Protein AF-A0A924YQM7-F1 (afdb_monomer_lite)

Foldseek 3Di:
DDDPPDDDDPPPPVPPPVDPPDQDPVNVVVVVVVVVVVVVPDPCLCVVHDPHDHPVRAAEDDDDPQDDVSVVVVVVVVVVHHHD

Structure (mmCIF, N/CA/C/O backbone):
data_AF-A0A924YQM7-F1
#
_entry.id   AF-A0A924YQM7-F1
#
loop_
_atom_site.group_PDB
_atom_site.id
_atom_site.type_symbol
_atom_site.label_atom_id
_atom_site.label_alt_id
_atom_site.label_comp_id
_atom_site.label_asym_id
_atom_site.label_entity_id
_atom_site.label_seq_id
_atom_site.pdbx_PDB_ins_code
_atom_site.Cartn_x
_atom_site.Cartn_y
_atom_site.Cartn_z
_atom_site.occupancy
_atom_site.B_iso_or_equiv
_atom_site.auth_seq_id
_atom_site.auth_comp_id
_atom_site.auth_asym_id
_atom_site.auth_atom_id
_atom_site.pdbx_PDB_model_num
ATOM 1 N N . MET A 1 1 ? -52.377 15.228 72.752 1.00 43.88 1 MET A N 1
ATOM 2 C CA . MET A 1 1 ? -51.911 13.912 72.264 1.00 43.88 1 MET A CA 1
ATOM 3 C C . MET A 1 1 ? -52.080 13.886 70.753 1.00 43.88 1 MET A C 1
ATOM 5 O O . MET A 1 1 ? -53.176 14.136 70.275 1.00 43.88 1 MET A O 1
ATOM 9 N N . LEU A 1 2 ? -50.978 13.731 70.017 1.00 54.75 2 LEU A N 1
ATOM 10 C CA . LEU A 1 2 ? -50.924 13.803 68.557 1.00 54.75 2 LEU A CA 1
ATOM 11 C C . LEU A 1 2 ? -51.524 12.535 67.935 1.00 54.75 2 LEU A C 1
ATOM 13 O O . LEU A 1 2 ? -51.065 11.451 68.278 1.00 54.75 2 LEU A O 1
ATOM 17 N N . ASN A 1 3 ? -52.436 12.651 66.964 1.00 53.03 3 ASN A N 1
ATOM 18 C CA . ASN A 1 3 ? -52.625 11.567 65.998 1.00 53.03 3 ASN A CA 1
ATOM 19 C C . ASN A 1 3 ? -52.414 12.057 64.565 1.00 53.03 3 ASN A C 1
ATOM 21 O O . ASN A 1 3 ? -53.299 12.545 63.869 1.00 53.03 3 ASN A O 1
ATOM 25 N N . ARG A 1 4 ? -51.149 11.914 64.181 1.00 64.62 4 ARG A N 1
ATOM 26 C CA . ARG A 1 4 ? -50.555 12.018 62.856 1.00 64.62 4 ARG A CA 1
ATOM 27 C C . ARG A 1 4 ? -51.124 10.912 61.957 1.00 64.62 4 ARG A C 1
ATOM 29 O O . ARG A 1 4 ? -50.514 9.855 61.835 1.00 64.62 4 ARG A O 1
ATOM 36 N N . GLN A 1 5 ? -52.258 11.152 61.306 1.00 65.75 5 GLN A N 1
ATOM 37 C CA . GLN A 1 5 ? -52.724 10.309 60.196 1.00 65.75 5 GLN A CA 1
ATOM 38 C C . GLN A 1 5 ? -52.911 11.123 58.917 1.00 65.75 5 GLN A C 1
ATOM 40 O O . GLN A 1 5 ? -53.969 11.176 58.309 1.00 65.75 5 GLN A O 1
ATOM 45 N N . SER A 1 6 ? -51.809 11.734 58.492 1.00 59.03 6 SER A N 1
ATOM 46 C CA . SER A 1 6 ? -51.548 12.070 57.099 1.00 59.03 6 SER A CA 1
ATOM 47 C C . SER A 1 6 ? -50.612 11.006 56.522 1.00 59.03 6 SER A C 1
ATOM 49 O O . SER A 1 6 ? -49.410 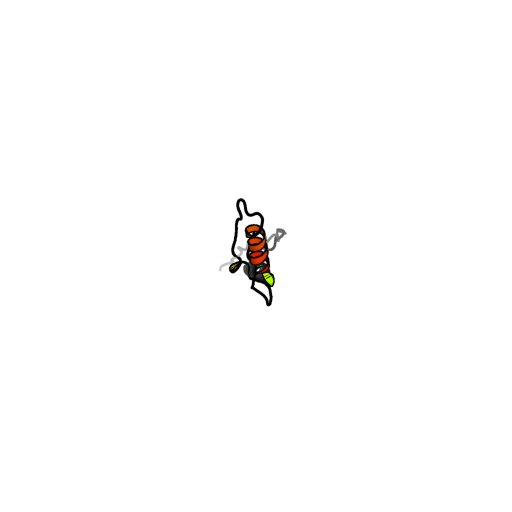11.028 56.803 1.00 59.03 6 SER A O 1
ATOM 51 N N . ARG A 1 7 ? -51.135 10.086 55.709 1.00 57.22 7 ARG A N 1
ATOM 52 C CA . ARG A 1 7 ? -50.338 9.420 54.669 1.00 57.22 7 ARG A CA 1
ATOM 53 C C . ARG A 1 7 ? -51.195 9.266 53.410 1.00 57.22 7 ARG A C 1
ATOM 55 O O . ARG A 1 7 ? -52.055 8.392 53.388 1.00 57.22 7 ARG A O 1
ATOM 62 N N . PRO A 1 8 ? -50.997 10.106 52.379 1.00 59.38 8 PRO A N 1
ATOM 63 C CA . PRO A 1 8 ? -51.490 9.793 51.046 1.00 59.38 8 PRO A CA 1
ATOM 64 C C . PRO A 1 8 ? -50.817 8.502 50.558 1.00 59.38 8 PRO A C 1
ATOM 66 O O . PRO A 1 8 ? -49.629 8.279 50.805 1.00 59.38 8 PRO A O 1
ATOM 69 N N . GLN A 1 9 ? -51.594 7.637 49.908 1.00 66.56 9 GLN A N 1
ATOM 70 C CA . GLN A 1 9 ? -51.100 6.406 49.296 1.00 66.56 9 GLN A CA 1
ATOM 71 C C . GLN A 1 9 ? -49.990 6.739 48.283 1.00 66.56 9 GLN A C 1
ATOM 73 O O . GLN A 1 9 ? -50.173 7.649 47.468 1.00 66.56 9 GLN A O 1
ATOM 78 N N . PRO A 1 10 ? -48.849 6.027 48.280 1.00 59.34 10 PRO A N 1
ATOM 79 C CA . PRO A 1 10 ? -47.881 6.147 47.205 1.00 59.34 10 PRO A CA 1
ATOM 80 C C . PRO A 1 10 ? -48.470 5.472 45.966 1.00 59.34 10 PRO A C 1
ATOM 82 O O . PRO A 1 10 ? -48.338 4.264 45.772 1.00 59.34 10 PRO A O 1
ATOM 85 N N . GLN A 1 11 ? -49.116 6.259 45.108 1.00 64.12 11 GLN A N 1
ATOM 86 C CA . GLN A 1 11 ? -49.502 5.832 43.767 1.00 64.12 11 GLN A CA 1
ATOM 87 C C . GLN A 1 11 ? -48.232 5.727 42.902 1.00 64.12 11 GLN A C 1
ATOM 89 O O . GLN A 1 11 ? -48.004 6.520 41.993 1.00 64.12 11 GLN A O 1
ATOM 94 N N . ARG A 1 12 ? -47.353 4.758 43.196 1.00 55.56 12 ARG A N 1
ATOM 95 C CA . ARG A 1 12 ? -46.303 4.342 42.261 1.00 55.56 12 ARG A CA 1
ATOM 96 C C . ARG A 1 12 ? -46.974 3.438 41.239 1.00 55.56 12 ARG A C 1
ATOM 98 O O . ARG A 1 12 ? -46.886 2.215 41.322 1.00 55.56 12 ARG A O 1
ATOM 105 N N . THR A 1 13 ? -47.683 4.052 40.297 1.00 59.47 13 THR A N 1
ATOM 106 C CA . THR A 1 13 ? -47.996 3.394 39.034 1.00 59.47 13 THR A CA 1
ATOM 107 C C . THR A 1 13 ? -46.658 2.956 38.445 1.00 59.47 13 THR A C 1
ATOM 109 O O . THR A 1 13 ? -45.791 3.770 38.130 1.00 59.47 13 THR A O 1
ATOM 112 N N . ALA A 1 14 ? -46.423 1.647 38.405 1.00 59.50 14 ALA A N 1
ATOM 113 C CA . ALA A 1 14 ? -45.3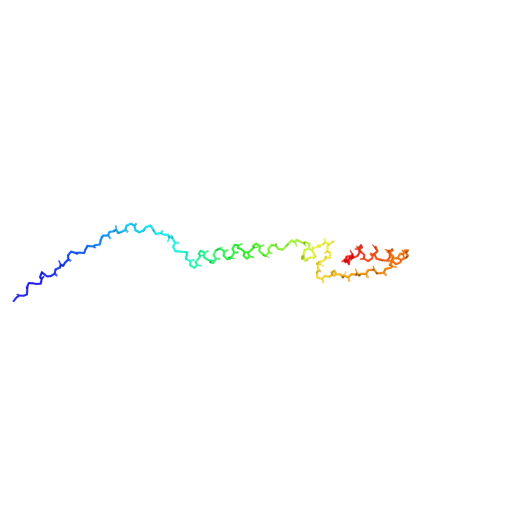47 1.087 37.613 1.00 59.50 14 ALA A CA 1
ATOM 114 C C . ALA A 1 14 ? -45.714 1.366 36.154 1.00 59.50 14 ALA A C 1
ATOM 116 O O . ALA A 1 14 ? -46.454 0.604 35.544 1.00 59.50 14 ALA A O 1
ATOM 117 N N . ASN A 1 15 ? -45.288 2.521 35.646 1.00 64.75 15 ASN A N 1
ATOM 118 C CA . ASN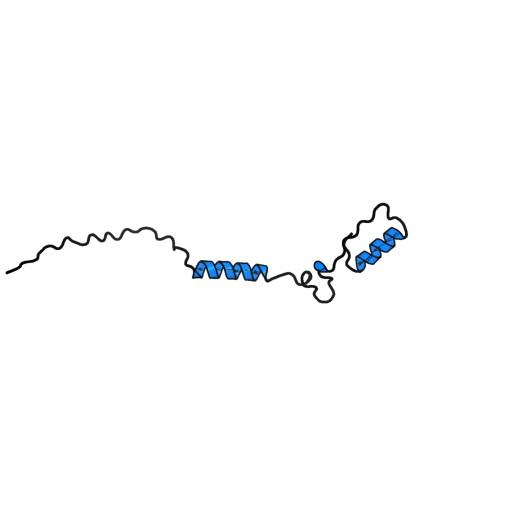 A 1 15 ? -45.374 2.837 34.234 1.00 64.75 15 ASN A CA 1
ATOM 119 C C . ASN A 1 15 ? -44.404 1.889 33.507 1.00 64.75 15 ASN A C 1
ATOM 121 O O . ASN A 1 15 ? -43.202 1.946 33.796 1.00 64.75 15 ASN A O 1
ATOM 125 N N . PRO A 1 16 ? -44.878 0.996 32.620 1.00 63.53 16 PRO A N 1
ATOM 126 C CA . PRO A 1 16 ? -44.014 0.236 31.734 1.00 63.53 16 PRO A CA 1
ATOM 127 C C . PRO A 1 16 ? -43.506 1.176 30.632 1.00 63.53 16 PRO A C 1
ATOM 129 O O . PRO A 1 16 ? -43.844 1.034 29.461 1.00 63.53 16 PRO A O 1
ATOM 132 N N . GLU A 1 17 ? -42.688 2.160 31.011 1.00 52.00 17 GLU A N 1
ATOM 133 C CA . GLU A 1 17 ? -41.835 2.870 30.065 1.00 52.00 17 GLU A CA 1
ATOM 134 C C . GLU A 1 17 ? -40.852 1.824 29.556 1.00 52.00 17 GLU A C 1
ATOM 136 O O . GLU A 1 17 ? -39.972 1.377 30.296 1.00 52.00 17 GLU A O 1
ATOM 141 N N . ALA A 1 18 ? -41.047 1.382 28.317 1.00 59.19 18 ALA A N 1
ATOM 142 C CA . ALA A 1 18 ? -40.089 0.575 27.588 1.00 59.19 18 ALA A CA 1
ATOM 143 C C . ALA A 1 18 ? -38.704 1.227 27.726 1.00 59.19 18 ALA A C 1
ATOM 145 O O . ALA A 1 18 ? -38.399 2.239 27.093 1.00 59.19 18 ALA A O 1
ATOM 146 N N . SER A 1 19 ? -37.877 0.687 28.623 1.00 54.25 19 SER A N 1
ATOM 147 C CA . SER A 1 19 ? -36.567 1.250 28.892 1.00 54.25 19 SER A CA 1
ATOM 148 C C . SER A 1 19 ? -35.659 0.852 27.742 1.00 54.25 19 SER A C 1
ATOM 150 O O . SER A 1 19 ? -35.111 -0.252 27.726 1.00 54.25 19 SER A O 1
ATOM 152 N N . PHE A 1 20 ? -35.485 1.745 26.775 1.00 66.38 20 PHE A N 1
ATOM 153 C CA . PHE A 1 20 ? -34.347 1.643 25.878 1.00 66.38 20 PHE A CA 1
ATOM 154 C C . PHE A 1 20 ? -33.086 1.701 26.748 1.00 66.38 20 PHE A C 1
ATOM 156 O O . PHE A 1 20 ? -32.923 2.670 27.505 1.00 66.38 20 PHE A O 1
ATOM 163 N N . PRO A 1 21 ? -32.234 0.660 26.730 1.00 75.19 21 PRO A N 1
ATOM 164 C CA . PRO A 1 21 ? -31.044 0.641 27.561 1.00 75.19 21 PRO A CA 1
ATOM 165 C C . PRO A 1 21 ? -30.193 1.861 27.203 1.00 75.19 21 PRO A C 1
ATOM 167 O O . PRO A 1 21 ? -29.729 2.001 26.073 1.00 75.19 21 PRO A O 1
ATOM 170 N N . LYS A 1 22 ? -30.031 2.786 28.160 1.00 80.06 22 LYS A N 1
ATOM 171 C CA . LYS A 1 22 ? -29.117 3.918 27.999 1.00 80.06 22 LYS A CA 1
ATOM 172 C C . LYS A 1 22 ? -27.705 3.339 27.877 1.00 80.06 22 LYS A C 1
ATOM 174 O O . LYS A 1 22 ? -27.288 2.657 28.817 1.00 80.06 22 LYS A O 1
ATOM 179 N N . PRO A 1 23 ? -26.972 3.600 26.781 1.00 78.31 23 PRO A N 1
ATOM 180 C CA . PRO A 1 23 ? -25.623 3.077 26.632 1.00 78.31 23 PRO A CA 1
ATOM 181 C C . PRO A 1 23 ? -24.756 3.595 27.780 1.00 78.31 23 PRO A C 1
ATOM 183 O O . PRO A 1 23 ? -24.706 4.797 28.061 1.00 78.31 23 PRO A O 1
ATOM 186 N N . SER A 1 24 ? -24.114 2.674 28.492 1.00 87.81 24 SER A N 1
ATOM 187 C CA . SER A 1 24 ? -23.218 3.012 29.589 1.00 87.81 24 SER A CA 1
ATOM 188 C C . SER A 1 24 ? -21.865 3.469 29.039 1.00 87.81 24 SER A C 1
ATOM 190 O O . SER A 1 24 ? -21.469 3.129 27.924 1.00 87.81 24 SER A O 1
ATOM 192 N N . ARG A 1 25 ? -21.087 4.205 29.845 1.00 87.00 25 ARG A N 1
ATOM 193 C CA . ARG A 1 25 ? -19.699 4.566 29.489 1.00 87.00 25 ARG A CA 1
ATOM 194 C C . ARG A 1 25 ? -18.848 3.339 29.141 1.00 87.00 25 ARG A C 1
ATOM 196 O O . ARG A 1 25 ? -17.934 3.450 28.334 1.00 87.00 25 ARG A O 1
ATOM 203 N N . ARG A 1 26 ? -19.153 2.182 29.738 1.00 83.88 26 ARG A N 1
ATOM 204 C CA . ARG A 1 26 ? -18.506 0.905 29.418 1.00 83.88 26 ARG A CA 1
ATOM 205 C C . ARG A 1 26 ? -18.871 0.414 28.027 1.00 83.88 26 ARG A C 1
ATOM 207 O O . ARG A 1 26 ? -17.971 -0.031 27.333 1.00 83.88 26 ARG A O 1
ATOM 214 N N . ASP A 1 27 ? -20.126 0.548 27.613 1.00 83.12 27 ASP A N 1
ATOM 215 C CA . ASP A 1 27 ? -20.563 0.158 26.267 1.00 83.12 27 ASP A CA 1
ATOM 216 C C . ASP A 1 27 ? -19.918 1.058 25.210 1.00 83.12 27 ASP A C 1
ATOM 218 O O . ASP A 1 27 ? -19.440 0.576 24.189 1.00 83.12 27 ASP A O 1
ATOM 222 N N . PHE A 1 28 ? -19.801 2.359 25.499 1.00 83.19 28 PHE A N 1
ATOM 223 C CA . PHE A 1 28 ? -19.075 3.300 24.646 1.00 83.19 28 PHE A CA 1
ATOM 224 C C . PHE A 1 28 ? -17.578 2.974 24.556 1.00 83.19 28 PHE A C 1
ATOM 226 O O . PHE A 1 28 ? -17.018 2.939 23.462 1.00 83.19 28 PHE A O 1
ATOM 233 N N . LEU A 1 29 ? -16.926 2.710 25.693 1.00 86.00 29 LEU A N 1
ATOM 234 C CA . LEU A 1 29 ? -15.519 2.310 25.717 1.00 86.00 29 LEU A CA 1
ATOM 235 C C . LEU A 1 29 ? -15.304 0.973 25.006 1.00 86.00 29 LEU A C 1
ATOM 237 O O . LEU A 1 29 ? -14.352 0.872 24.249 1.00 86.00 29 LEU A O 1
ATOM 241 N N . ALA A 1 30 ? -16.183 -0.012 25.203 1.00 81.62 30 ALA A N 1
ATOM 242 C CA . ALA A 1 30 ? -16.120 -1.318 24.551 1.00 81.62 30 ALA A CA 1
ATOM 243 C C . ALA A 1 30 ? -16.311 -1.213 23.031 1.00 81.62 30 ALA A C 1
ATOM 245 O O . ALA A 1 30 ? -15.572 -1.837 22.272 1.00 81.62 30 ALA A O 1
ATOM 246 N N . ALA A 1 31 ? -17.255 -0.386 22.577 1.00 79.31 31 ALA A N 1
ATOM 247 C CA . ALA A 1 31 ? -17.436 -0.100 21.159 1.00 79.31 31 ALA A CA 1
ATOM 248 C C . ALA A 1 31 ? -16.206 0.616 20.576 1.00 79.31 31 ALA A C 1
ATOM 250 O O . ALA A 1 31 ? -15.692 0.221 19.532 1.00 79.31 31 ALA A O 1
ATOM 251 N N . THR A 1 32 ? -15.688 1.623 21.284 1.00 77.06 32 THR A N 1
ATOM 252 C CA . THR A 1 32 ? -14.532 2.411 20.834 1.00 77.06 32 THR A CA 1
ATOM 253 C C . THR A 1 32 ? -13.263 1.565 20.779 1.00 77.06 32 THR A C 1
ATOM 255 O O . THR A 1 32 ? -12.550 1.613 19.780 1.00 77.06 32 THR A O 1
ATOM 258 N N . THR A 1 33 ? -12.982 0.746 21.797 1.00 75.06 33 THR A N 1
ATOM 259 C CA . THR A 1 33 ? -11.816 -0.147 21.790 1.00 75.06 33 THR A CA 1
ATOM 260 C C . THR A 1 33 ? -11.921 -1.175 20.675 1.00 75.06 33 THR A C 1
ATOM 262 O O . THR A 1 33 ? -10.958 -1.326 19.931 1.00 75.06 33 THR A O 1
ATOM 265 N N . ALA A 1 34 ? -13.081 -1.807 20.476 1.00 71.50 34 ALA A N 1
ATOM 266 C CA . ALA A 1 34 ? -13.287 -2.742 19.369 1.00 71.50 34 ALA A CA 1
ATOM 267 C C . ALA A 1 34 ? -12.992 -2.101 18.000 1.00 71.50 34 ALA A C 1
ATOM 269 O O . ALA A 1 34 ? -12.296 -2.698 17.180 1.00 71.50 34 ALA A O 1
ATOM 270 N N . THR A 1 35 ? -13.443 -0.862 17.775 1.00 67.81 35 THR A N 1
ATOM 271 C CA . THR A 1 35 ? -13.135 -0.122 16.539 1.00 67.81 35 THR A CA 1
ATOM 272 C C . THR A 1 35 ? -11.678 0.345 16.455 1.00 67.81 35 THR A C 1
ATOM 274 O O . THR A 1 35 ? -11.077 0.315 15.391 1.00 67.81 35 THR A O 1
ATOM 277 N N . ALA A 1 36 ? -11.052 0.743 17.560 1.00 66.31 36 ALA A N 1
ATOM 278 C CA . ALA A 1 36 ? -9.651 1.164 17.559 1.00 66.31 36 ALA A CA 1
ATOM 279 C C . ALA A 1 36 ? -8.704 -0.014 17.275 1.00 66.31 36 ALA A C 1
ATOM 281 O O . ALA A 1 36 ? -7.721 0.131 16.546 1.00 66.31 36 ALA A O 1
ATOM 282 N N . PHE A 1 37 ? -9.021 -1.202 17.796 1.00 63.69 37 PHE A N 1
ATOM 283 C CA . PHE A 1 37 ? -8.263 -2.414 17.499 1.00 63.69 37 PHE A CA 1
ATOM 284 C C . PHE A 1 37 ? -8.362 -2.806 16.023 1.00 63.69 37 PHE A C 1
ATOM 286 O O . PHE A 1 37 ? -7.357 -3.243 15.469 1.00 63.69 37 PHE A O 1
ATOM 293 N N . SER A 1 38 ? -9.495 -2.581 15.348 1.00 61.47 38 SER A N 1
ATOM 294 C CA . SER A 1 38 ? -9.572 -2.821 13.901 1.00 61.47 38 SER A CA 1
ATOM 295 C C . SER A 1 38 ? -8.7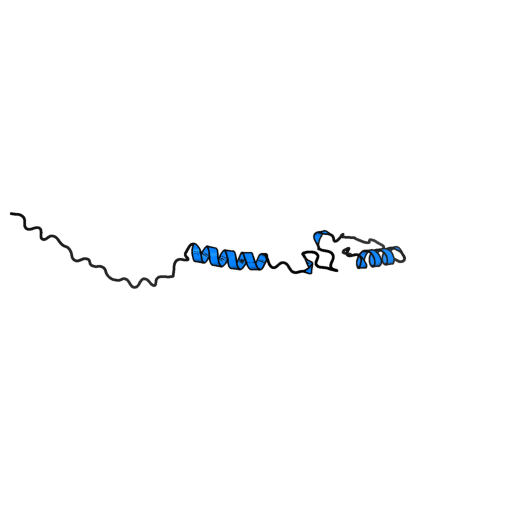31 -1.827 13.091 1.00 61.47 38 SER A C 1
ATOM 297 O O . SER A 1 38 ? -8.090 -2.244 12.131 1.00 61.47 38 SER A O 1
ATOM 299 N N . PHE A 1 39 ? -8.617 -0.562 13.513 1.00 61.94 39 PHE A N 1
ATOM 300 C CA . PHE A 1 39 ? -7.670 0.393 12.907 1.00 61.94 39 PHE A CA 1
ATOM 301 C C . PHE A 1 39 ? -6.198 0.090 13.224 1.00 61.94 39 PHE A C 1
ATOM 303 O O . PHE A 1 39 ? -5.306 0.534 12.504 1.00 61.94 39 PHE A O 1
ATOM 310 N N . THR A 1 40 ? -5.932 -0.681 14.280 1.00 63.56 40 THR A N 1
ATOM 311 C CA . THR A 1 40 ? -4.576 -1.131 14.632 1.00 63.56 40 THR A CA 1
ATOM 312 C C . THR A 1 40 ? -4.120 -2.303 13.751 1.00 63.56 40 THR A C 1
ATOM 314 O O . THR A 1 40 ? -2.921 -2.556 13.626 1.00 63.56 40 THR A O 1
ATOM 317 N N . ILE A 1 41 ? -5.047 -2.999 13.080 1.00 67.06 41 ILE A N 1
ATOM 318 C CA . ILE A 1 41 ? -4.728 -4.034 12.089 1.00 67.06 41 ILE A CA 1
ATOM 319 C C . ILE A 1 41 ? -4.395 -3.341 10.761 1.00 67.06 41 ILE A C 1
ATOM 321 O O . ILE A 1 41 ? -5.183 -3.303 9.818 1.00 67.06 41 ILE A O 1
ATOM 325 N N . VAL A 1 42 ? -3.196 -2.768 10.690 1.00 65.69 42 VAL A N 1
ATOM 326 C CA . VAL A 1 42 ? -2.618 -2.291 9.430 1.00 65.69 42 VAL A CA 1
ATOM 327 C C . VAL A 1 42 ? -2.060 -3.485 8.641 1.00 65.69 42 VAL A C 1
ATOM 329 O O . VAL A 1 42 ? -1.291 -4.276 9.197 1.00 65.69 42 VAL A O 1
ATOM 332 N N . PRO A 1 43 ? -2.416 -3.653 7.350 1.00 68.69 43 PRO A N 1
ATOM 333 C CA . PRO A 1 43 ? -1.911 -4.746 6.523 1.00 68.69 43 PRO A CA 1
ATOM 334 C C . PRO A 1 43 ? -0.377 -4.828 6.527 1.00 68.69 43 PRO A C 1
ATOM 336 O O . PRO A 1 43 ? 0.312 -3.811 6.481 1.00 68.69 43 PRO A O 1
ATOM 339 N N . ARG A 1 44 ? 0.186 -6.046 6.517 1.00 65.06 44 ARG A N 1
ATOM 340 C CA . ARG A 1 44 ? 1.642 -6.294 6.624 1.00 65.06 44 ARG A CA 1
ATOM 341 C C . ARG A 1 44 ? 2.490 -5.561 5.572 1.00 65.06 44 ARG A C 1
ATOM 343 O O . ARG A 1 44 ? 3.646 -5.246 5.846 1.00 65.06 44 ARG A O 1
ATOM 350 N N . HIS A 1 45 ? 1.928 -5.272 4.399 1.00 66.88 45 HIS A N 1
ATOM 351 C CA . HIS A 1 45 ? 2.600 -4.512 3.342 1.00 66.88 45 HIS A CA 1
ATOM 352 C C . HIS A 1 45 ? 2.701 -3.002 3.639 1.00 66.88 45 HIS A C 1
ATOM 354 O O . HIS A 1 45 ? 3.513 -2.327 3.019 1.00 66.88 45 HIS A O 1
ATOM 360 N N . VAL A 1 46 ? 1.913 -2.467 4.581 1.00 66.62 46 VAL A N 1
ATOM 361 C CA . VAL A 1 46 ? 1.966 -1.057 5.017 1.00 66.62 46 VAL A CA 1
ATOM 362 C C . VAL A 1 46 ? 3.088 -0.831 6.031 1.00 66.62 46 VAL A C 1
ATOM 364 O O . VAL A 1 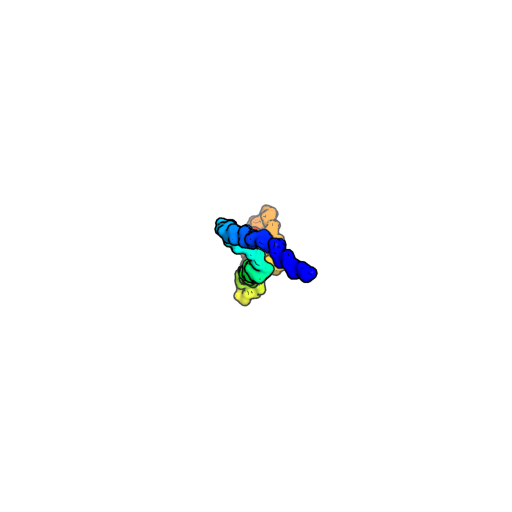46 ? 3.741 0.203 6.007 1.00 66.62 46 VAL A O 1
ATOM 367 N N . LEU A 1 47 ? 3.368 -1.823 6.879 1.00 68.06 47 LEU A N 1
ATOM 368 C CA . LEU A 1 47 ? 4.442 -1.774 7.880 1.00 68.06 47 LEU A CA 1
ATOM 369 C C . LEU A 1 47 ? 5.830 -2.143 7.327 1.00 68.06 47 LEU A C 1
ATOM 371 O O . LEU A 1 47 ? 6.755 -2.341 8.109 1.00 68.06 47 LEU A O 1
ATOM 375 N N . GLY A 1 48 ? 5.977 -2.311 6.009 1.00 60.91 48 GLY A N 1
ATOM 376 C CA . GLY A 1 48 ? 7.264 -2.683 5.415 1.00 60.91 48 GLY A CA 1
ATOM 377 C C . GLY A 1 48 ? 7.717 -4.083 5.822 1.00 60.91 48 GLY A C 1
ATOM 378 O O . GLY A 1 48 ? 8.857 -4.298 6.227 1.00 60.91 48 GLY A O 1
ATOM 379 N N . GLY A 1 49 ? 6.796 -5.053 5.805 1.00 64.62 49 GLY A N 1
ATOM 380 C CA . GLY A 1 49 ? 7.153 -6.441 6.065 1.00 64.62 49 GLY A CA 1
ATOM 381 C C . GLY A 1 49 ? 8.230 -6.968 5.115 1.00 64.62 49 GLY A C 1
ATOM 382 O O . GLY A 1 49 ? 8.350 -6.491 3.995 1.00 64.62 49 GLY A O 1
ATOM 383 N N . GLN A 1 50 ? 9.007 -7.958 5.571 1.00 58.00 50 GLN A N 1
ATOM 384 C CA . GLN A 1 50 ? 10.131 -8.553 4.831 1.00 58.00 50 GLN A CA 1
ATOM 385 C C . GLN A 1 50 ? 9.806 -8.741 3.335 1.00 58.00 50 GLN A C 1
ATOM 387 O O . GLN A 1 50 ? 8.883 -9.478 2.990 1.00 58.00 50 GLN A O 1
ATOM 392 N N . GLY A 1 51 ? 10.553 -8.050 2.467 1.00 66.19 51 GLY A N 1
ATOM 393 C CA . GLY A 1 51 ? 10.405 -8.111 1.008 1.00 66.19 51 GLY A CA 1
ATOM 394 C C . GLY A 1 51 ? 9.369 -7.163 0.383 1.00 66.19 51 GLY A C 1
ATOM 395 O O . GLY A 1 51 ? 9.118 -7.279 -0.813 1.00 66.19 51 GLY A O 1
ATOM 396 N N . GLN A 1 52 ? 8.757 -6.247 1.140 1.00 71.88 52 GLN A N 1
ATOM 397 C CA . GLN A 1 52 ? 7.826 -5.237 0.620 1.00 71.88 52 GLN A CA 1
ATOM 398 C C . GLN A 1 52 ? 8.258 -3.837 1.056 1.00 71.88 52 GLN A C 1
ATOM 400 O O . GLN A 1 52 ? 8.296 -3.557 2.252 1.00 71.88 52 GLN A O 1
ATOM 405 N N . THR A 1 53 ? 8.527 -2.946 0.096 1.00 74.88 53 THR A N 1
ATOM 406 C CA . THR A 1 53 ? 8.812 -1.534 0.386 1.00 74.88 53 THR A CA 1
ATOM 407 C C . THR A 1 53 ? 7.569 -0.896 1.012 1.00 74.88 53 THR A C 1
ATOM 409 O O . THR A 1 53 ? 6.516 -0.887 0.351 1.00 74.88 53 THR A O 1
ATOM 412 N N . PRO A 1 54 ? 7.641 -0.402 2.264 1.00 77.19 54 PRO A N 1
ATOM 413 C CA . PRO A 1 54 ? 6.522 0.281 2.892 1.00 77.19 54 PRO A CA 1
ATOM 414 C C . PRO A 1 54 ? 6.100 1.503 2.064 1.00 77.19 54 PRO A C 1
ATOM 416 O O . PRO A 1 54 ? 6.946 2.140 1.436 1.00 77.19 54 PRO A O 1
ATOM 419 N N . PRO A 1 55 ? 4.810 1.883 2.076 1.00 74.25 55 PRO A N 1
ATOM 420 C CA . PRO A 1 55 ? 4.307 3.028 1.319 1.00 74.25 55 PRO A CA 1
ATOM 421 C C . PRO A 1 55 ? 5.043 4.345 1.602 1.00 74.25 55 PRO A C 1
ATOM 423 O O . PRO A 1 55 ? 5.116 5.189 0.718 1.00 74.25 55 PRO A O 1
ATOM 426 N N . SER A 1 56 ? 5.610 4.513 2.801 1.00 78.00 56 SER A N 1
ATOM 427 C CA . SER A 1 56 ? 6.406 5.686 3.189 1.00 78.00 56 SER A CA 1
ATOM 428 C C . SER A 1 56 ? 7.770 5.780 2.500 1.00 78.00 56 SER A C 1
ATOM 430 O O . SER A 1 56 ? 8.340 6.863 2.446 1.00 78.00 56 SER A O 1
ATOM 432 N N . GLU A 1 57 ? 8.300 4.668 1.992 1.00 80.94 57 GLU A N 1
ATOM 433 C CA . GLU A 1 57 ? 9.601 4.595 1.311 1.00 80.94 57 GLU A CA 1
ATOM 434 C C . GLU A 1 57 ? 9.453 4.496 -0.217 1.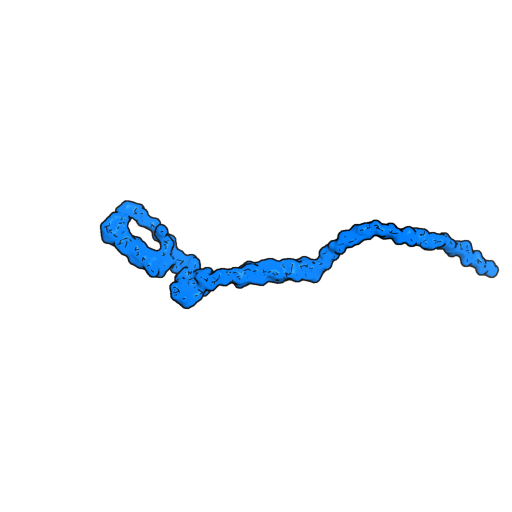00 80.94 57 GLU A C 1
ATOM 436 O O . GLU A 1 57 ? 10.443 4.346 -0.932 1.00 80.94 57 GLU A O 1
ATOM 441 N N . ARG A 1 58 ? 8.222 4.590 -0.741 1.00 82.25 58 ARG A N 1
ATOM 442 C CA . ARG A 1 58 ? 7.969 4.601 -2.187 1.00 82.25 58 ARG A CA 1
ATOM 443 C C . ARG A 1 58 ? 8.130 6.006 -2.754 1.00 82.25 58 ARG A C 1
ATOM 445 O O . ARG A 1 58 ? 7.542 6.960 -2.253 1.00 82.25 58 ARG A O 1
ATOM 452 N N . LEU A 1 59 ? 8.889 6.119 -3.839 1.00 85.06 59 LEU A N 1
ATOM 453 C CA . LEU A 1 59 ? 9.121 7.377 -4.550 1.00 85.06 59 LEU A CA 1
ATOM 454 C C . LEU A 1 59 ? 8.159 7.505 -5.738 1.00 85.06 59 LEU A C 1
ATOM 456 O O . LEU A 1 59 ? 8.063 6.585 -6.539 1.00 85.06 59 LEU A O 1
ATOM 460 N N . ASN A 1 60 ? 7.464 8.634 -5.880 1.00 84.44 60 ASN A N 1
ATOM 461 C CA . ASN A 1 60 ? 6.573 8.879 -7.020 1.00 84.44 60 ASN A CA 1
ATOM 462 C C . ASN A 1 60 ? 7.358 9.500 -8.184 1.00 84.44 60 ASN A C 1
ATOM 464 O O . ASN A 1 60 ? 7.946 10.570 -8.027 1.00 84.44 60 ASN A O 1
ATOM 468 N N . VAL A 1 61 ? 7.354 8.845 -9.343 1.00 84.69 61 VAL A N 1
ATOM 469 C CA . VAL A 1 61 ? 8.063 9.269 -10.558 1.00 84.69 61 VAL A CA 1
ATOM 470 C C . VAL A 1 61 ? 7.049 9.528 -11.663 1.00 84.69 61 VAL A C 1
ATOM 472 O O . VAL A 1 61 ? 6.163 8.716 -11.890 1.00 84.69 61 VAL A O 1
ATOM 475 N N . ALA A 1 62 ? 7.208 10.630 -12.396 1.00 84.62 62 ALA A N 1
ATOM 476 C CA . ALA A 1 62 ? 6.456 10.883 -13.621 1.00 84.62 62 ALA A CA 1
ATOM 477 C C . ALA A 1 62 ? 7.420 10.950 -14.810 1.00 84.62 62 ALA A C 1
ATOM 479 O O . ALA A 1 62 ? 8.350 11.757 -14.816 1.00 84.62 62 ALA A O 1
ATOM 480 N N . GLY A 1 63 ? 7.195 10.104 -15.816 1.00 86.19 63 GLY A N 1
ATOM 481 C CA . GLY A 1 63 ? 7.938 10.130 -17.074 1.00 86.19 63 GLY A CA 1
ATOM 482 C C . GLY A 1 63 ? 7.170 10.887 -18.153 1.00 86.19 63 GLY A C 1
ATOM 483 O O . GLY A 1 63 ? 6.128 10.419 -18.604 1.00 86.19 63 GLY A O 1
ATOM 484 N N . ILE A 1 64 ? 7.682 12.035 -18.600 1.00 87.19 64 ILE A N 1
ATOM 485 C CA . ILE A 1 64 ? 7.116 12.782 -19.733 1.00 87.19 64 ILE A CA 1
ATOM 486 C C . ILE A 1 64 ? 8.018 12.580 -20.949 1.00 87.19 64 ILE A C 1
ATOM 488 O O . ILE A 1 64 ? 9.183 12.964 -20.930 1.00 87.19 64 ILE A O 1
ATOM 492 N N . GLY A 1 65 ? 7.485 11.972 -22.012 1.00 81.88 65 GLY A N 1
ATOM 493 C CA . GLY A 1 65 ? 8.247 11.732 -23.244 1.00 81.88 65 GLY A CA 1
ATOM 494 C C . GLY A 1 65 ? 9.365 10.687 -23.106 1.00 81.88 65 GLY A C 1
ATOM 495 O O . GLY A 1 65 ? 10.345 10.733 -23.845 1.00 81.88 65 GLY A O 1
ATOM 496 N N . CYS A 1 66 ? 9.243 9.745 -22.169 1.00 81.19 66 CYS A N 1
ATOM 497 C CA . CYS A 1 66 ? 10.265 8.733 -21.901 1.00 81.19 66 CYS A CA 1
ATOM 498 C C . CYS A 1 66 ? 10.065 7.479 -22.774 1.00 81.19 66 CYS A C 1
ATOM 500 O O . CYS A 1 66 ? 9.379 6.538 -22.382 1.00 81.19 66 CYS A O 1
ATOM 502 N N . GLY A 1 67 ? 10.669 7.468 -23.965 1.00 82.69 67 GLY A N 1
ATOM 503 C CA . GLY A 1 67 ? 10.823 6.278 -24.816 1.00 82.69 67 GLY A CA 1
ATOM 504 C C . GLY A 1 67 ? 12.252 5.717 -24.780 1.00 82.69 67 GLY A C 1
ATOM 505 O O . GLY A 1 67 ? 13.176 6.378 -24.308 1.00 82.69 67 GLY A O 1
ATOM 506 N N . GLY A 1 68 ? 12.463 4.497 -25.283 1.00 88.56 68 GLY A N 1
ATOM 507 C CA . GLY A 1 68 ? 13.799 3.888 -25.366 1.00 88.56 68 GLY A CA 1
ATOM 508 C C . GLY A 1 68 ? 14.449 3.662 -23.992 1.00 88.56 68 GLY A C 1
ATOM 509 O O . GLY A 1 68 ? 13.838 3.052 -23.116 1.00 88.56 68 GLY A O 1
ATOM 510 N N . MET A 1 69 ? 15.679 4.156 -23.805 1.00 86.50 69 MET A N 1
ATOM 511 C CA . MET A 1 69 ? 16.460 3.984 -22.567 1.00 86.50 69 MET A CA 1
ATOM 512 C C . MET A 1 69 ? 15.741 4.559 -21.341 1.00 86.50 69 MET A C 1
ATOM 514 O O . MET A 1 69 ? 15.606 3.859 -20.345 1.00 86.50 69 MET A O 1
ATOM 518 N N . GLY A 1 70 ? 15.146 5.753 -21.454 1.00 84.62 70 GLY A N 1
ATOM 519 C CA . GLY A 1 70 ? 14.408 6.364 -20.344 1.00 84.62 70 GLY A CA 1
ATOM 520 C C . GLY A 1 70 ? 13.180 5.554 -19.906 1.00 84.62 70 GLY A C 1
ATOM 521 O O . GLY A 1 70 ? 12.855 5.518 -18.724 1.00 84.62 70 GLY A O 1
ATOM 522 N N . GLY A 1 71 ? 12.524 4.841 -20.829 1.00 90.00 71 GLY A N 1
ATOM 523 C CA . GLY A 1 71 ? 11.457 3.895 -20.479 1.00 90.00 71 GLY A CA 1
ATOM 524 C C . GLY A 1 71 ? 11.987 2.658 -19.741 1.00 90.00 71 GLY A C 1
ATOM 525 O O . GLY A 1 71 ? 11.363 2.185 -18.791 1.00 90.00 71 GLY A O 1
ATOM 526 N N . GLY A 1 72 ? 13.164 2.162 -20.137 1.00 89.50 72 GLY A N 1
ATOM 527 C CA . GLY A 1 72 ? 13.867 1.076 -19.445 1.00 89.50 72 GLY A CA 1
ATOM 528 C C . GLY A 1 72 ? 14.322 1.460 -18.035 1.00 89.50 72 GLY A C 1
ATOM 529 O O . GLY A 1 72 ? 14.199 0.657 -17.106 1.00 89.50 72 GLY A O 1
ATOM 530 N N . ASP A 1 73 ? 14.764 2.701 -17.853 1.00 88.19 73 ASP A N 1
ATOM 531 C CA . ASP A 1 73 ? 15.161 3.237 -16.551 1.00 88.19 73 ASP A CA 1
ATOM 532 C C . ASP A 1 73 ? 13.950 3.363 -15.621 1.00 88.19 73 ASP A C 1
ATOM 534 O O . ASP A 1 73 ? 14.007 2.891 -14.483 1.00 88.19 73 ASP A O 1
ATOM 538 N N . ILE A 1 74 ? 12.816 3.872 -16.127 1.00 88.56 74 ILE A N 1
ATOM 539 C CA . ILE A 1 74 ? 11.539 3.918 -15.389 1.00 88.56 74 ILE A CA 1
ATOM 540 C C . ILE A 1 74 ? 11.077 2.507 -14.993 1.00 88.56 74 ILE A C 1
ATOM 542 O O . ILE A 1 74 ? 10.687 2.263 -13.851 1.00 88.56 74 ILE A O 1
ATOM 546 N N . ALA A 1 75 ? 11.186 1.536 -15.900 1.00 87.44 75 ALA A N 1
ATOM 547 C CA . ALA A 1 75 ? 10.863 0.142 -15.599 1.00 87.44 75 ALA A CA 1
ATOM 548 C C . ALA A 1 75 ? 11.829 -0.498 -14.580 1.00 87.44 75 ALA A C 1
ATOM 550 O O . ALA A 1 75 ? 11.473 -1.467 -13.906 1.00 87.44 75 ALA A O 1
ATOM 551 N N . THR A 1 76 ? 13.052 0.015 -14.458 1.00 89.56 76 THR A N 1
ATOM 552 C CA . THR A 1 76 ? 14.049 -0.486 -13.504 1.00 89.56 76 THR A CA 1
ATOM 553 C C . THR A 1 76 ? 13.797 0.074 -12.113 1.00 89.56 76 THR A C 1
ATOM 555 O O . THR A 1 76 ? 13.653 -0.702 -11.170 1.00 89.56 76 THR A O 1
ATOM 558 N N . ILE A 1 77 ? 13.643 1.394 -11.981 1.00 85.38 77 ILE A N 1
ATOM 559 C CA . ILE A 1 77 ? 13.278 2.037 -10.705 1.00 85.38 77 ILE A CA 1
ATOM 560 C C . ILE A 1 77 ? 11.918 1.546 -10.193 1.00 85.38 77 ILE A C 1
ATOM 562 O O . ILE A 1 77 ? 11.681 1.499 -8.987 1.00 85.38 77 ILE A O 1
ATOM 566 N N . SER A 1 78 ? 11.067 1.070 -11.100 1.00 84.88 78 SER A N 1
ATOM 567 C CA . SER A 1 78 ? 9.826 0.392 -10.768 1.00 84.88 78 SER A CA 1
ATOM 568 C C . SER A 1 78 ? 9.950 -0.869 -9.964 1.00 84.88 78 SER A C 1
ATOM 570 O O . SER A 1 78 ? 9.313 -1.028 -8.921 1.00 84.88 78 SER A O 1
ATOM 572 N N . LYS A 1 79 ? 10.849 -1.737 -10.394 1.00 84.50 79 LYS A N 1
ATOM 573 C CA . LYS A 1 79 ? 11.123 -2.987 -9.698 1.00 84.50 79 LYS A CA 1
ATOM 574 C C . LYS A 1 79 ? 11.764 -2.748 -8.330 1.00 84.50 79 LYS A C 1
ATOM 576 O O . LYS A 1 79 ? 11.724 -3.634 -7.486 1.00 84.50 79 LYS A O 1
ATOM 581 N N . LEU A 1 80 ? 12.324 -1.556 -8.112 1.00 84.62 80 LEU A N 1
ATOM 582 C CA . LEU A 1 80 ? 12.937 -1.133 -6.854 1.00 84.62 80 LEU A CA 1
ATOM 583 C C . LEU A 1 80 ? 11.940 -0.488 -5.872 1.00 84.62 80 LEU A C 1
ATOM 585 O O . LEU A 1 80 ? 12.322 -0.180 -4.746 1.00 84.62 80 LEU A O 1
ATOM 589 N N . GLY A 1 81 ? 10.665 -0.327 -6.251 1.00 81.25 81 GLY A N 1
ATOM 590 C CA . GLY A 1 81 ? 9.600 0.107 -5.337 1.00 81.25 81 GLY A CA 1
ATOM 591 C C . GLY A 1 81 ? 9.194 1.578 -5.440 1.00 81.25 81 GLY A C 1
ATOM 592 O O . GLY A 1 81 ? 8.489 2.068 -4.559 1.00 81.25 81 GLY A O 1
ATOM 593 N N . ALA A 1 82 ? 9.601 2.287 -6.496 1.00 82.69 82 ALA A N 1
ATOM 594 C CA . ALA A 1 82 ? 8.964 3.554 -6.851 1.00 82.69 82 ALA A CA 1
ATOM 595 C C . ALA A 1 82 ? 7.527 3.316 -7.385 1.00 82.69 82 ALA A C 1
ATOM 597 O O . ALA A 1 82 ? 7.153 2.181 -7.670 1.00 82.69 82 ALA A O 1
ATOM 598 N N . ASN A 1 83 ? 6.713 4.364 -7.496 1.00 74.69 83 ASN A N 1
ATOM 599 C CA . ASN A 1 83 ? 5.426 4.357 -8.198 1.00 74.69 83 ASN A CA 1
ATOM 600 C C . ASN A 1 83 ? 5.565 5.215 -9.470 1.00 74.69 83 ASN A C 1
ATOM 602 O O . ASN A 1 83 ? 6.128 6.308 -9.397 1.00 74.69 83 ASN A O 1
ATOM 606 N N . PHE A 1 84 ? 5.046 4.747 -10.600 1.00 69.94 84 PHE A N 1
ATOM 607 C CA . PHE A 1 84 ? 5.025 5.404 -11.925 1.00 69.94 84 PHE A CA 1
ATOM 608 C C . PHE A 1 84 ? 3.730 5.020 -12.633 1.00 69.94 84 PHE A C 1
ATOM 610 O O . PHE A 1 84 ? 3.175 3.944 -12.299 1.00 69.94 84 PHE A O 1
#

Secondary structure (DSSP, 8-state):
---------------------PPPHHHHHHHHHHHHHHHH---TTTTT-TTS--GGGPPB---SS--THHHHHHHHHHHTT-B-

pLDDT: mean 73.24, std 11.47, range [43.88, 90.0]

Radius of gyration: 34.33 Å; chains: 1; bounding box: 69×22×98 Å

Sequence (84 aa):
MLNRQSRPQPQRTANPEASFPKPSRRDFLAATTATAFSFTIVPRHVLGGQGQTPPSERLNVAGIGCGGMGGGDIATISKLGANF